Protein AF-A0A497GF85-F1 (afdb_monomer_lite)

pLDDT: mean 95.5, std 3.76, range [79.69, 98.56]

Structure (mmCIF, N/CA/C/O backbone):
data_AF-A0A497GF85-F1
#
_entry.id   AF-A0A497GF85-F1
#
loop_
_atom_site.group_PDB
_atom_site.id
_atom_site.type_symbol
_atom_site.label_atom_id
_atom_site.label_alt_id
_atom_site.label_comp_id
_atom_site.label_asym_id
_atom_site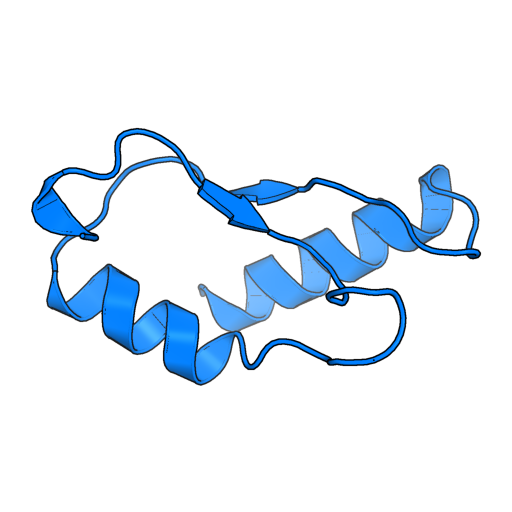.label_entity_id
_atom_site.label_seq_id
_atom_site.pdbx_PDB_ins_code
_atom_site.Cartn_x
_atom_site.Cartn_y
_atom_site.Cartn_z
_atom_site.occupancy
_atom_site.B_iso_or_equiv
_atom_site.auth_seq_id
_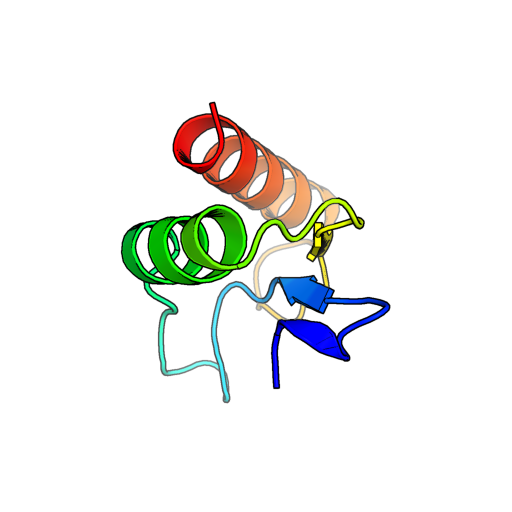atom_site.auth_comp_id
_atom_site.auth_asym_id
_atom_site.auth_atom_id
_atom_site.pdbx_PDB_model_num
ATOM 1 N N . THR A 1 1 ? -17.157 -5.708 3.362 1.00 79.69 1 THR A N 1
ATOM 2 C CA . THR A 1 1 ? -16.056 -6.651 3.651 1.00 79.69 1 THR A CA 1
A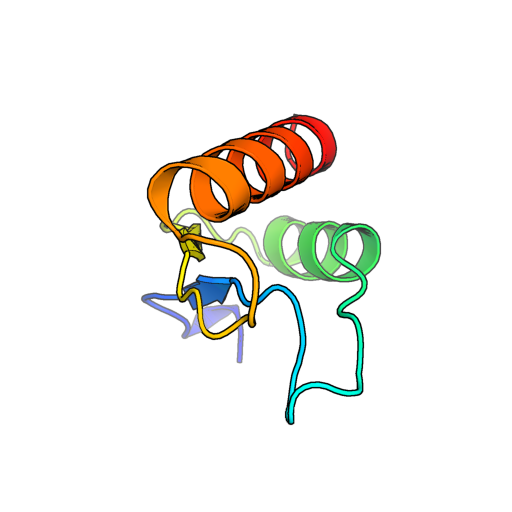TOM 3 C C . THR A 1 1 ? -15.084 -6.113 4.683 1.00 79.69 1 THR A C 1
ATOM 5 O O . THR A 1 1 ? -14.701 -6.894 5.533 1.00 79.69 1 THR A O 1
ATOM 8 N N . VAL A 1 2 ? -14.735 -4.816 4.676 1.00 90.69 2 VAL A N 1
ATOM 9 C CA . VAL A 1 2 ? -13.746 -4.216 5.605 1.00 90.69 2 VAL A CA 1
ATOM 10 C C . VAL A 1 2 ? -13.863 -4.652 7.078 1.00 90.69 2 VAL A C 1
ATOM 12 O O . VAL A 1 2 ? -12.831 -5.021 7.623 1.00 90.69 2 VAL A O 1
ATOM 15 N N . PRO A 1 3 ? -15.053 -4.724 7.717 1.00 91.94 3 PRO A N 1
ATOM 16 C CA . PRO A 1 3 ? -15.152 -5.162 9.119 1.00 91.94 3 PRO A CA 1
ATOM 17 C C . PRO A 1 3 ? -14.678 -6.599 9.395 1.00 91.94 3 PRO A C 1
ATOM 19 O O . PRO A 1 3 ? -14.442 -6.954 10.542 1.00 91.94 3 PRO A O 1
ATOM 22 N N . TYR A 1 4 ? -14.560 -7.428 8.356 1.00 94.38 4 TYR A N 1
ATOM 23 C CA . TYR A 1 4 ? -14.081 -8.811 8.432 1.00 94.38 4 TYR A CA 1
ATOM 24 C C . TYR A 1 4 ? -12.671 -8.976 7.851 1.00 94.38 4 TYR A C 1
ATOM 26 O O . TYR A 1 4 ? -12.142 -10.085 7.824 1.00 94.38 4 TYR A O 1
ATOM 34 N N . ALA A 1 5 ? -12.074 -7.902 7.325 1.00 95.19 5 ALA A N 1
ATOM 35 C CA . ALA A 1 5 ? -10.743 -7.961 6.751 1.00 95.19 5 ALA A CA 1
ATOM 36 C C . ALA A 1 5 ? -9.710 -8.059 7.877 1.00 95.19 5 ALA A C 1
ATOM 38 O O . ALA A 1 5 ? -9.597 -7.160 8.705 1.00 95.19 5 ALA A O 1
ATOM 39 N N . VAL A 1 6 ? -8.936 -9.142 7.879 1.00 94.12 6 VAL A N 1
ATOM 40 C CA . VAL A 1 6 ? -7.814 -9.338 8.812 1.00 94.12 6 VAL A CA 1
ATOM 41 C C . VAL A 1 6 ? -6.483 -8.860 8.225 1.00 94.12 6 VAL A C 1
ATOM 43 O O . VAL A 1 6 ? -5.557 -8.535 8.961 1.00 94.12 6 VAL A O 1
ATOM 46 N N . HIS A 1 7 ? -6.386 -8.783 6.895 1.00 95.62 7 HIS A N 1
ATOM 47 C CA . HIS A 1 7 ? -5.176 -8.409 6.168 1.00 95.62 7 HIS A CA 1
ATOM 48 C C . HIS A 1 7 ? -5.526 -7.799 4.808 1.00 95.62 7 HIS A C 1
ATOM 50 O O . HIS A 1 7 ? -6.543 -8.168 4.214 1.00 95.62 7 HIS A O 1
ATOM 56 N N . ILE A 1 8 ? -4.697 -6.873 4.321 1.00 96.31 8 ILE A N 1
ATOM 57 C CA . ILE A 1 8 ? -4.891 -6.191 3.039 1.00 96.31 8 ILE A CA 1
ATOM 58 C C . ILE A 1 8 ? -3.557 -6.115 2.301 1.00 96.31 8 ILE A C 1
ATOM 60 O O . ILE A 1 8 ? -2.545 -5.720 2.879 1.00 96.31 8 ILE A O 1
ATOM 64 N N . HIS A 1 9 ? -3.586 -6.433 1.007 1.00 97.31 9 HIS A N 1
ATOM 65 C CA . HIS A 1 9 ? -2.492 -6.136 0.091 1.00 97.31 9 HIS A CA 1
ATOM 66 C C . HIS A 1 9 ? -2.748 -4.823 -0.660 1.00 97.31 9 HIS A C 1
ATOM 68 O O . HIS A 1 9 ? -3.812 -4.630 -1.252 1.00 97.31 9 HIS A O 1
ATOM 74 N N . ALA A 1 10 ? -1.760 -3.934 -0.657 1.00 97.38 10 ALA A N 1
ATOM 75 C CA . ALA A 1 10 ? -1.684 -2.753 -1.499 1.00 97.38 10 ALA A CA 1
ATOM 76 C C . ALA A 1 10 ? -0.883 -3.070 -2.760 1.00 97.38 10 ALA A C 1
ATOM 78 O O . ALA A 1 10 ? 0.284 -3.453 -2.687 1.00 97.38 10 ALA A O 1
ATOM 79 N N . LYS A 1 11 ? -1.507 -2.855 -3.917 1.00 97.56 11 LYS A N 1
ATOM 80 C CA . LYS A 1 11 ? -0.893 -3.001 -5.241 1.00 97.56 11 LYS A CA 1
ATOM 81 C C . LYS A 1 11 ? -0.769 -1.636 -5.911 1.00 97.56 11 LYS A C 1
ATOM 83 O O . LYS A 1 11 ? -1.584 -0.747 -5.660 1.00 97.56 11 LYS A O 1
ATOM 88 N N . VAL A 1 12 ? 0.226 -1.453 -6.771 1.00 96.38 12 VAL A N 1
ATOM 89 C CA . VAL A 1 12 ? 0.355 -0.218 -7.567 1.00 96.38 12 VAL A CA 1
ATOM 90 C C . VAL A 1 12 ? -0.743 -0.168 -8.633 1.00 96.38 12 VAL A C 1
ATOM 92 O O . VAL A 1 12 ? -1.413 0.854 -8.808 1.00 96.38 12 VAL A O 1
ATOM 95 N N . SER A 1 13 ? -0.980 -1.297 -9.302 1.00 95.38 13 SER A N 1
ATOM 96 C CA . SER A 1 13 ? -2.044 -1.449 -10.283 1.00 95.38 13 SER A CA 1
ATOM 97 C C . SER A 1 13 ? -2.675 -2.845 -10.257 1.00 95.38 13 SER A C 1
ATOM 99 O O . SER A 1 13 ? -2.122 -3.805 -9.719 1.00 95.38 13 SER A O 1
ATOM 101 N N . VAL A 1 14 ? -3.868 -2.963 -10.839 1.00 92.12 14 VAL A N 1
ATOM 102 C CA . VAL A 1 14 ? -4.557 -4.239 -11.070 1.00 92.12 14 VAL A CA 1
ATOM 103 C C . VAL A 1 14 ? -4.506 -4.567 -12.557 1.00 92.12 14 VAL A C 1
ATOM 105 O O . VAL A 1 14 ? -4.737 -3.695 -13.403 1.00 92.12 14 VAL A O 1
ATOM 108 N N . ALA A 1 15 ? -4.187 -5.826 -12.873 1.00 88.56 15 ALA A N 1
ATOM 109 C CA . ALA A 1 15 ? -3.975 -6.305 -14.242 1.00 88.56 15 ALA A CA 1
ATOM 110 C C . ALA A 1 15 ? -2.980 -5.433 -15.040 1.00 88.56 15 ALA A C 1
ATOM 112 O O . ALA A 1 15 ?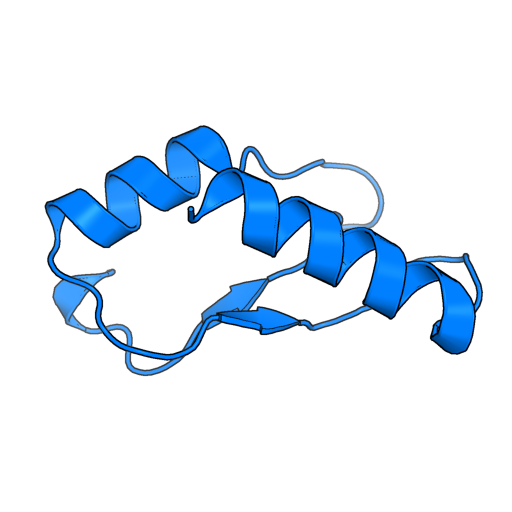 -3.136 -5.269 -16.249 1.00 88.56 15 ALA A O 1
ATOM 113 N N . ARG A 1 16 ? -2.004 -4.822 -14.344 1.00 79.75 16 ARG A N 1
ATOM 114 C CA . ARG A 1 1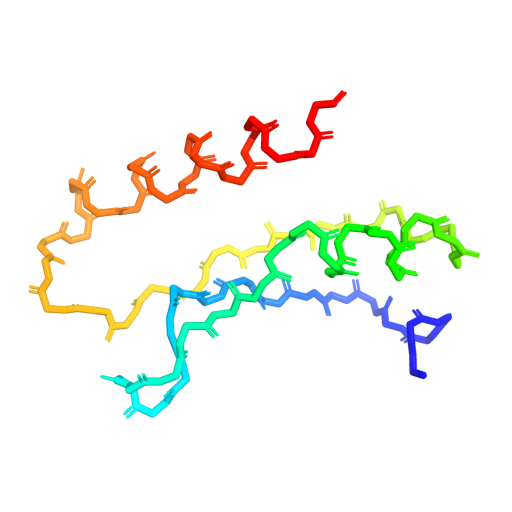6 ? -1.005 -3.883 -14.893 1.00 79.75 16 ARG A CA 1
ATOM 115 C C . ARG A 1 16 ? -1.585 -2.696 -15.670 1.00 79.75 16 ARG A C 1
ATOM 117 O O . ARG A 1 16 ? -0.911 -2.091 -16.497 1.00 79.75 16 ARG A O 1
ATOM 124 N N . LYS A 1 17 ? -2.860 -2.369 -15.440 1.00 87.31 17 LYS A N 1
ATOM 125 C CA . LYS A 1 17 ? -3.597 -1.380 -16.241 1.00 87.31 17 LYS A CA 1
ATOM 126 C C . LYS A 1 17 ? -4.360 -0.378 -15.394 1.00 87.31 17 LYS A C 1
ATOM 128 O O . LYS A 1 17 ? -4.404 0.804 -15.726 1.00 87.31 17 LYS A O 1
ATOM 133 N N . PHE A 1 18 ? -4.979 -0.835 -14.313 1.00 92.31 18 PHE A N 1
ATOM 134 C CA . PHE A 1 18 ? -5.867 0.000 -13.518 1.00 92.31 18 PHE A CA 1
ATOM 135 C C . PHE A 1 18 ? -5.153 0.478 -12.264 1.00 92.31 18 PHE A C 1
ATOM 137 O O . PHE A 1 18 ? -4.830 -0.326 -11.391 1.00 92.31 18 PHE A O 1
ATOM 144 N N . LYS A 1 19 ? -4.914 1.788 -12.178 1.00 93.56 19 LYS A N 1
ATOM 145 C CA . LYS A 1 19 ? -4.411 2.414 -10.955 1.00 93.56 19 LYS A CA 1
ATOM 146 C C . LYS A 1 19 ? -5.500 2.426 -9.888 1.00 93.56 19 LYS A C 1
ATOM 148 O O . LYS A 1 19 ? -6.677 2.620 -10.192 1.00 93.56 19 LYS A O 1
ATOM 153 N N . LEU A 1 20 ? -5.083 2.227 -8.646 1.00 95.62 20 LEU A N 1
ATOM 154 C CA . LEU A 1 20 ? -5.953 2.283 -7.479 1.00 95.62 20 LEU A CA 1
ATOM 155 C C . LEU A 1 20 ? -5.958 3.701 -6.899 1.00 95.62 20 LEU A C 1
ATOM 157 O O . LEU A 1 20 ? -4.922 4.358 -6.827 1.00 95.62 20 LEU A O 1
ATOM 161 N N . ASP A 1 21 ? -7.132 4.159 -6.474 1.00 97.19 21 ASP A N 1
ATOM 162 C CA . ASP A 1 21 ? -7.294 5.436 -5.779 1.00 97.19 21 ASP A CA 1
ATOM 163 C C . ASP A 1 21 ? -7.144 5.221 -4.269 1.00 97.19 21 ASP A C 1
ATOM 165 O O . ASP A 1 21 ? -8.089 4.831 -3.576 1.00 97.19 21 ASP A O 1
ATOM 169 N N . TYR A 1 22 ? -5.935 5.457 -3.761 1.00 97.94 22 TYR A N 1
ATOM 170 C CA . TYR A 1 22 ? -5.633 5.239 -2.350 1.00 97.94 22 TYR A CA 1
ATOM 171 C C . TYR A 1 22 ? -6.252 6.272 -1.409 1.00 97.94 22 TYR A C 1
ATOM 173 O O . TYR A 1 22 ? -6.446 5.945 -0.239 1.00 97.94 22 TYR A O 1
ATOM 181 N N . TYR A 1 23 ? -6.639 7.458 -1.889 1.00 97.94 23 TYR A N 1
ATOM 182 C CA . TYR A 1 23 ? -7.372 8.420 -1.063 1.00 97.94 23 TYR A CA 1
ATOM 183 C C . TYR A 1 23 ? -8.774 7.895 -0.761 1.00 97.94 23 TYR A C 1
ATOM 185 O O . TYR A 1 23 ? -9.169 7.798 0.400 1.00 97.94 23 TYR A O 1
ATOM 193 N N . ARG A 1 24 ? -9.485 7.416 -1.788 1.00 97.94 24 ARG A N 1
ATOM 194 C CA . ARG A 1 24 ? -10.788 6.768 -1.590 1.00 97.94 24 ARG A CA 1
ATOM 195 C C . ARG A 1 24 ? -10.683 5.498 -0.742 1.00 97.94 24 ARG A C 1
ATOM 197 O O . ARG A 1 24 ? -11.568 5.221 0.069 1.00 97.94 24 ARG A O 1
ATOM 204 N N . ILE A 1 25 ? -9.630 4.701 -0.932 1.00 97.31 25 ILE A N 1
ATOM 205 C CA . ILE A 1 25 ? -9.398 3.495 -0.122 1.00 97.31 25 ILE A CA 1
ATOM 206 C C . ILE A 1 25 ? -9.165 3.872 1.346 1.00 97.31 25 ILE A C 1
ATOM 208 O O . ILE A 1 25 ? -9.788 3.258 2.213 1.00 97.31 25 ILE A O 1
ATOM 212 N N . LYS A 1 26 ? -8.339 4.889 1.635 1.00 97.12 26 LYS A N 1
ATOM 213 C CA . LYS A 1 26 ? -8.122 5.411 2.995 1.00 97.12 26 LYS A CA 1
ATOM 214 C C . LYS A 1 26 ? -9.449 5.746 3.667 1.00 97.12 26 LYS A C 1
ATOM 216 O O . LYS A 1 26 ? -9.711 5.229 4.751 1.00 97.12 26 LYS A O 1
ATOM 221 N N . ASP A 1 27 ? -10.307 6.523 3.009 1.00 97.81 27 ASP A N 1
ATOM 222 C CA . ASP A 1 27 ? -11.602 6.928 3.571 1.00 97.81 27 ASP A CA 1
ATOM 223 C C . ASP A 1 27 ? -12.474 5.719 3.933 1.00 97.81 27 ASP A C 1
ATOM 225 O O . ASP A 1 27 ? -13.060 5.652 5.016 1.00 97.81 27 ASP A O 1
ATOM 229 N N . ILE A 1 28 ? -12.519 4.712 3.058 1.00 97.31 28 ILE A N 1
ATOM 230 C CA . ILE A 1 28 ? -13.264 3.473 3.304 1.00 97.31 28 ILE A CA 1
ATOM 231 C C . ILE A 1 28 ? -12.698 2.725 4.518 1.00 97.31 28 ILE A C 1
ATOM 233 O O . ILE A 1 28 ? -13.476 2.308 5.380 1.00 97.31 28 ILE A O 1
ATOM 237 N N . LEU A 1 29 ? -11.376 2.556 4.602 1.00 96.69 29 LEU A N 1
ATOM 238 C CA . LEU A 1 29 ? -10.727 1.826 5.694 1.00 96.69 29 LEU A CA 1
ATOM 239 C C . LEU A 1 29 ? -10.919 2.530 7.041 1.00 96.69 29 LEU A C 1
ATOM 241 O O . LEU A 1 29 ? -11.345 1.893 8.009 1.00 96.69 29 LEU A O 1
ATOM 245 N N . LEU A 1 30 ? -10.692 3.845 7.086 1.00 95.19 30 LEU A N 1
ATOM 246 C CA . LEU A 1 30 ? -10.853 4.648 8.297 1.00 95.19 30 LEU A CA 1
ATOM 247 C C . LEU A 1 30 ? -12.318 4.713 8.744 1.00 95.19 30 LEU A C 1
ATOM 249 O O . LEU A 1 30 ? -12.600 4.522 9.925 1.00 95.19 30 LEU A O 1
ATOM 253 N N . SER A 1 31 ? -13.269 4.870 7.814 1.00 97.25 31 SER A N 1
ATOM 254 C CA . SER A 1 31 ? -14.709 4.908 8.140 1.00 97.25 31 SER A CA 1
ATOM 255 C C . SER A 1 31 ? -15.239 3.622 8.785 1.00 97.25 31 SER A C 1
ATOM 257 O O . SER A 1 31 ? -16.332 3.617 9.355 1.00 97.25 31 SER A O 1
ATOM 259 N N . LYS A 1 32 ? -14.498 2.514 8.670 1.00 96.62 32 LYS A N 1
ATOM 260 C CA . LYS A 1 32 ? -14.841 1.209 9.248 1.00 96.62 32 LYS A CA 1
ATOM 261 C C . LYS A 1 32 ? -13.913 0.794 10.388 1.00 96.62 32 LYS A C 1
ATOM 263 O O . LYS A 1 32 ? -14.058 -0.321 10.878 1.00 96.62 32 LYS A O 1
ATOM 268 N N . GLY A 1 33 ? -13.003 1.672 10.815 1.00 95.38 33 GLY A N 1
ATOM 269 C CA . GLY A 1 33 ? -12.100 1.423 11.937 1.00 95.38 33 GLY A CA 1
ATOM 270 C C . GLY A 1 33 ? -11.071 0.324 11.672 1.00 95.38 33 GLY A C 1
ATOM 271 O O . GLY A 1 33 ? -10.660 -0.350 12.613 1.00 95.38 33 GLY A O 1
ATOM 272 N N . TYR A 1 34 ? -10.675 0.107 10.412 1.00 96.19 34 TYR A N 1
ATOM 273 C CA . TYR A 1 34 ? -9.622 -0.859 10.105 1.00 96.19 34 TYR A CA 1
ATOM 274 C C . TYR A 1 34 ? -8.307 -0.438 10.774 1.00 96.19 34 TYR A C 1
ATOM 276 O O . TYR A 1 34 ? -7.831 0.676 10.567 1.00 96.19 34 TYR A O 1
ATOM 284 N N . ASN A 1 35 ? -7.723 -1.339 11.561 1.00 93.81 35 ASN A N 1
ATOM 285 C CA . ASN A 1 35 ? -6.512 -1.108 12.355 1.00 93.81 35 ASN A CA 1
ATOM 286 C C . ASN A 1 35 ? -5.399 -2.134 12.070 1.00 93.81 35 ASN A C 1
ATOM 288 O O . ASN A 1 35 ? -4.446 -2.241 12.839 1.00 93.81 35 ASN A O 1
ATOM 292 N N . GLY A 1 36 ? -5.543 -2.919 10.998 1.00 93.94 36 GLY A N 1
ATOM 293 C CA . GLY A 1 36 ? -4.542 -3.890 10.571 1.00 93.94 36 GLY A CA 1
ATOM 294 C C . GLY A 1 36 ? -3.454 -3.276 9.686 1.00 93.94 36 GLY A C 1
ATOM 295 O O . GLY A 1 36 ? -3.369 -2.063 9.502 1.00 93.94 36 GLY A O 1
ATOM 296 N N . PHE A 1 37 ? -2.622 -4.140 9.106 1.00 95.00 37 PHE A N 1
ATOM 297 C CA . PHE A 1 37 ? -1.524 -3.731 8.233 1.00 95.00 37 PHE A CA 1
ATOM 298 C C . PHE A 1 37 ? -1.947 -3.608 6.769 1.00 95.00 37 PHE A C 1
ATOM 300 O O . PHE A 1 37 ? -2.664 -4.459 6.239 1.00 95.00 37 PHE A O 1
ATOM 307 N N . LEU A 1 38 ? -1.396 -2.596 6.097 1.00 95.81 38 LEU A N 1
ATOM 308 C CA . LEU A 1 38 ? -1.395 -2.490 4.644 1.00 95.81 38 LEU A CA 1
ATOM 309 C C . LEU A 1 38 ? -0.071 -3.058 4.108 1.00 95.81 38 LEU A C 1
ATOM 311 O O . LEU A 1 38 ? 0.970 -2.414 4.217 1.00 95.81 38 LEU A O 1
ATOM 315 N N . SER A 1 39 ? -0.099 -4.280 3.577 1.00 97.75 39 SER A N 1
ATOM 316 C CA . SER A 1 39 ? 1.091 -4.986 3.080 1.00 97.75 39 SER A CA 1
ATOM 317 C C . SER A 1 39 ? 1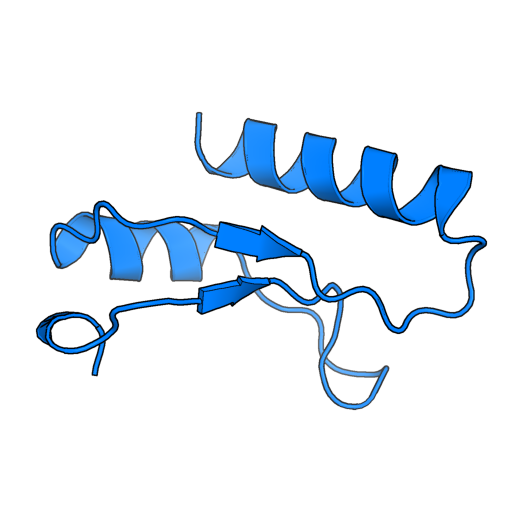.297 -4.721 1.593 1.00 97.75 39 SER A C 1
ATOM 319 O O . SER A 1 39 ? 0.353 -4.841 0.823 1.00 97.75 39 SER A O 1
ATOM 321 N N . ILE A 1 40 ? 2.498 -4.353 1.151 1.00 98.00 40 ILE A N 1
ATOM 322 C CA . ILE A 1 40 ? 2.743 -4.082 -0.271 1.00 98.00 40 ILE A CA 1
ATOM 323 C C . ILE A 1 40 ? 2.951 -5.400 -1.021 1.00 98.00 40 ILE A C 1
ATOM 325 O O . ILE A 1 40 ? 3.877 -6.151 -0.723 1.00 98.00 40 ILE A O 1
ATOM 329 N N . GLU A 1 41 ? 2.136 -5.630 -2.046 1.00 97.62 41 GLU A N 1
ATOM 330 C CA . GLU A 1 41 ? 2.343 -6.670 -3.051 1.00 97.62 41 GLU A CA 1
ATOM 331 C C . GLU A 1 41 ? 2.745 -5.987 -4.363 1.00 97.62 41 GLU A C 1
ATOM 333 O O . GLU A 1 41 ? 1.955 -5.273 -4.987 1.00 97.62 41 GLU A O 1
ATOM 338 N N . TYR A 1 42 ? 4.008 -6.161 -4.752 1.00 96.56 42 TYR A N 1
ATOM 339 C CA . TYR A 1 42 ? 4.614 -5.416 -5.849 1.00 96.56 42 TYR A CA 1
ATOM 340 C C . TYR A 1 42 ? 4.826 -6.304 -7.080 1.00 96.56 42 TYR A C 1
ATOM 342 O O . TYR A 1 42 ? 5.631 -7.231 -7.046 1.00 96.56 42 TYR A O 1
ATOM 350 N N . GLU A 1 43 ? 4.115 -5.998 -8.169 1.00 95.12 43 GLU A N 1
ATOM 351 C CA . GLU A 1 43 ? 4.096 -6.786 -9.417 1.00 95.12 43 GLU A CA 1
ATOM 352 C C . GLU A 1 43 ? 4.282 -5.919 -10.681 1.00 95.12 43 GLU A C 1
ATOM 354 O O . GLU A 1 43 ? 3.756 -6.225 -11.760 1.00 95.12 43 GLU A O 1
ATOM 359 N N . GLU A 1 44 ? 5.018 -4.818 -10.539 1.00 95.31 44 GLU A N 1
ATOM 360 C CA . GLU A 1 44 ? 5.291 -3.856 -11.611 1.00 95.31 44 GLU A CA 1
ATOM 361 C C . GLU A 1 44 ? 6.624 -4.141 -12.322 1.00 95.31 44 GLU A C 1
ATOM 363 O O . GLU A 1 44 ? 7.441 -4.933 -11.856 1.00 95.31 44 GLU A O 1
ATOM 368 N N . GLU A 1 45 ? 6.840 -3.489 -13.468 1.00 95.00 45 GLU A N 1
ATOM 369 C CA . GLU A 1 45 ? 8.040 -3.680 -14.301 1.00 95.00 45 GLU A CA 1
ATOM 370 C C . GLU A 1 45 ? 9.307 -3.032 -13.719 1.00 95.00 45 GLU A C 1
ATOM 372 O O . GLU A 1 45 ? 10.414 -3.496 -13.983 1.00 95.00 45 GLU A O 1
ATOM 377 N N . GLU A 1 46 ? 9.163 -1.958 -12.936 1.00 96.31 46 GLU A N 1
ATOM 378 C CA . GLU A 1 46 ? 10.293 -1.290 -12.280 1.00 96.31 46 GLU A CA 1
ATOM 379 C C . GLU A 1 46 ? 10.941 -2.201 -11.221 1.00 96.31 46 GLU A C 1
ATOM 381 O O . GLU A 1 46 ? 10.245 -2.903 -10.488 1.00 96.31 46 GLU A O 1
ATOM 386 N N . ASP A 1 47 ? 12.274 -2.146 -11.092 1.00 97.88 47 ASP A N 1
ATOM 387 C CA . ASP A 1 47 ? 13.024 -2.929 -10.105 1.00 97.88 47 ASP A CA 1
ATOM 388 C C . ASP A 1 47 ? 12.485 -2.710 -8.683 1.00 97.88 47 ASP A C 1
ATOM 390 O O . ASP A 1 47 ? 12.393 -1.578 -8.193 1.00 97.88 47 ASP A O 1
ATOM 394 N N . ALA A 1 48 ? 12.176 -3.809 -7.993 1.00 97.81 48 ALA A N 1
ATOM 395 C CA . ALA A 1 48 ? 11.535 -3.780 -6.684 1.00 97.81 48 ALA A CA 1
ATOM 396 C C . ALA A 1 48 ? 12.337 -3.005 -5.622 1.00 97.81 48 ALA A C 1
ATOM 398 O O . ALA A 1 48 ? 11.731 -2.383 -4.749 1.00 97.81 48 ALA A O 1
ATOM 399 N N . LYS A 1 49 ? 13.676 -2.964 -5.699 1.00 98.12 49 LYS A N 1
ATOM 400 C CA . LYS A 1 49 ? 14.520 -2.199 -4.759 1.00 98.12 49 LYS A CA 1
ATOM 401 C C . LYS A 1 49 ? 14.329 -0.692 -4.898 1.00 98.12 49 LYS A C 1
ATOM 403 O O . LYS A 1 49 ? 14.707 0.050 -3.997 1.00 98.12 49 LYS A O 1
ATOM 408 N N . THR A 1 50 ? 13.751 -0.240 -6.008 1.00 98.44 50 THR A N 1
ATOM 409 C CA . THR A 1 50 ? 13.448 1.171 -6.272 1.00 98.44 50 THR A CA 1
ATOM 410 C C . THR A 1 50 ? 11.949 1.457 -6.231 1.00 98.44 50 THR A C 1
ATOM 412 O O . THR A 1 50 ? 11.525 2.423 -5.593 1.00 98.44 50 THR A O 1
ATOM 415 N N . GLY A 1 51 ? 11.138 0.581 -6.820 1.00 98.19 51 GLY A N 1
ATOM 416 C CA . GLY A 1 51 ? 9.693 0.733 -6.909 1.00 98.19 51 GLY A CA 1
ATOM 417 C C . GLY A 1 51 ? 8.959 0.543 -5.583 1.00 98.19 51 GLY A C 1
ATOM 418 O O . GLY A 1 51 ? 8.081 1.342 -5.250 1.00 98.19 51 GLY A O 1
ATOM 419 N N . VAL A 1 52 ? 9.351 -0.451 -4.774 1.00 98.31 52 VAL A N 1
ATOM 420 C CA . VAL A 1 52 ? 8.722 -0.682 -3.461 1.00 98.31 52 VAL A CA 1
ATOM 421 C C . VAL A 1 52 ? 8.927 0.518 -2.529 1.00 98.31 52 VAL A C 1
ATOM 423 O O . VAL A 1 52 ? 7.924 1.007 -2.009 1.00 98.31 52 VAL A O 1
ATOM 426 N N . PRO A 1 53 ? 10.145 1.075 -2.344 1.00 98.56 53 PRO A N 1
ATOM 427 C CA . PRO A 1 53 ? 10.322 2.279 -1.528 1.00 98.56 53 PRO A CA 1
ATOM 428 C C . PRO A 1 53 ? 9.530 3.492 -2.028 1.00 98.56 53 PRO A C 1
ATOM 430 O O . PRO A 1 53 ? 8.939 4.212 -1.223 1.00 98.56 53 PRO A O 1
ATOM 433 N N . LYS A 1 54 ? 9.468 3.716 -3.350 1.00 98.38 54 LYS A N 1
ATOM 434 C CA . LYS A 1 54 ? 8.659 4.800 -3.936 1.00 98.38 54 LYS A CA 1
ATOM 435 C C . LYS A 1 54 ? 7.182 4.646 -3.587 1.00 98.38 54 LYS A C 1
ATOM 437 O O . LYS A 1 54 ? 6.546 5.611 -3.163 1.00 98.38 54 LYS A O 1
ATOM 442 N N . PHE A 1 55 ? 6.646 3.439 -3.738 1.00 98.12 55 PHE A N 1
ATOM 443 C CA . PHE A 1 55 ? 5.245 3.170 -3.448 1.00 98.12 55 PHE A CA 1
ATOM 444 C C . PHE A 1 55 ? 4.938 3.214 -1.947 1.00 98.12 55 PHE A C 1
ATOM 446 O O . PHE A 1 55 ? 3.921 3.777 -1.552 1.00 98.12 55 PHE A O 1
ATOM 453 N N . ALA A 1 56 ? 5.845 2.717 -1.104 1.00 98.25 56 ALA A N 1
ATOM 454 C CA . ALA A 1 56 ? 5.736 2.834 0.346 1.00 98.25 56 ALA A CA 1
ATOM 455 C C . ALA A 1 56 ? 5.673 4.301 0.796 1.00 98.25 56 ALA A C 1
ATOM 457 O O . ALA A 1 56 ? 4.798 4.653 1.582 1.00 98.25 56 ALA A O 1
ATOM 458 N N . ASN A 1 57 ? 6.532 5.169 0.248 1.00 98.31 57 ASN A N 1
ATOM 459 C CA . ASN A 1 57 ? 6.497 6.607 0.530 1.00 98.31 57 ASN A CA 1
ATOM 460 C C . ASN A 1 57 ? 5.171 7.247 0.097 1.00 98.31 57 ASN A C 1
ATOM 462 O O . ASN A 1 57 ? 4.604 8.045 0.837 1.00 98.31 57 ASN A O 1
ATOM 466 N N . TYR A 1 58 ? 4.648 6.875 -1.075 1.00 98.12 58 TYR A N 1
ATOM 467 C CA . TYR A 1 58 ? 3.334 7.339 -1.523 1.00 98.12 58 TYR A CA 1
ATOM 468 C C . TYR A 1 58 ? 2.215 6.923 -0.556 1.00 98.12 58 TYR A C 1
ATOM 470 O O . TYR A 1 58 ? 1.424 7.768 -0.142 1.00 98.12 58 TYR A O 1
ATOM 478 N N . LEU A 1 59 ? 2.164 5.648 -0.154 1.00 97.88 59 LEU A N 1
ATOM 479 C CA . LEU A 1 59 ? 1.175 5.167 0.815 1.00 97.88 59 LEU A CA 1
ATOM 480 C C . LEU A 1 59 ? 1.323 5.872 2.167 1.00 97.88 59 LEU A C 1
ATOM 482 O O . LEU A 1 59 ? 0.320 6.242 2.769 1.00 97.88 59 LEU A O 1
ATOM 486 N N . PHE A 1 60 ? 2.553 6.105 2.624 1.00 96.94 60 PHE A N 1
ATOM 487 C CA . PHE A 1 60 ? 2.807 6.830 3.864 1.00 96.94 60 PHE A CA 1
ATOM 488 C C . PHE A 1 60 ? 2.227 8.248 3.822 1.00 96.94 60 PHE A C 1
ATOM 490 O O . PHE A 1 60 ? 1.517 8.640 4.742 1.00 96.94 60 PHE A O 1
ATOM 497 N N . GLU A 1 61 ? 2.448 8.992 2.737 1.00 98.06 61 GLU A N 1
ATOM 498 C CA . GLU A 1 61 ? 1.888 10.340 2.584 1.00 98.06 61 GLU A CA 1
ATOM 499 C C . GLU A 1 61 ? 0.361 10.336 2.435 1.00 98.06 61 GLU A C 1
ATOM 501 O O . GLU A 1 61 ? -0.302 11.245 2.931 1.00 98.06 61 GLU A O 1
ATOM 506 N N . VAL A 1 62 ? -0.225 9.306 1.815 1.00 97.75 62 VAL A N 1
ATOM 507 C CA . VAL A 1 62 ? -1.687 9.160 1.771 1.00 97.75 62 VAL A CA 1
ATOM 508 C C . VAL A 1 62 ? -2.256 8.926 3.171 1.00 97.75 62 VAL A C 1
ATOM 510 O O . VAL A 1 62 ? -3.247 9.562 3.520 1.00 97.75 62 VAL A O 1
ATOM 513 N N . PHE A 1 63 ? -1.670 8.026 3.965 1.00 94.75 63 PHE A N 1
ATOM 514 C CA . PHE A 1 63 ? -2.215 7.573 5.256 1.00 94.75 63 PHE A CA 1
ATOM 515 C C . PHE A 1 63 ? -1.755 8.376 6.479 1.00 94.75 63 PHE A C 1
ATOM 517 O O . PHE A 1 63 ? -2.216 8.087 7.583 1.00 94.75 63 PHE A O 1
ATOM 524 N N . LYS A 1 64 ? -0.910 9.387 6.276 1.00 89.12 64 LYS A N 1
ATOM 525 C CA . LYS A 1 64 ? -0.613 10.431 7.263 1.00 89.12 64 LYS A CA 1
ATOM 526 C C . LYS A 1 64 ? -1.889 11.119 7.758 1.00 89.12 64 LYS A C 1
ATOM 528 O O . LYS A 1 64 ? -1.886 11.518 8.939 1.00 89.12 64 LYS A O 1
#

Radius of gyration: 12.18 Å; chains: 1; bounding box: 31×20×29 Å

Secondary structure (DSSP, 8-state):
-GGG-S-EEE-SEETTTEE--HHHHHHHHHHTT--S-EEE---SSS-HHHHHHHHHHHHHHHH-

Foldseek 3Di:
DLLPDQAEEDECADPQPHGDDVLVVLCVNVVNPNDHDHHYDYDDPDDCVPVVVVVVVVNVVSND

Sequence (64 aa):
TVPYAVHIHAKVSVARKFKLDYYRIKDILLSKGYNGFLSIEYEEEEDAKTGVPKFANYLFEVFK